Protein AF-A0AAV5JG52-F1 (afdb_monomer)

Sequence (79 aa):
MEDKEEAGSNHVFLSYLMKGYLSCILCLRLVAVATMVSCALASLFLGFYPVLFGPFHFMFSYVFCLTWFEELLFQYFGL

pLDDT: mean 74.12, std 9.3, range [46.94, 85.44]

Radius of gyration: 19.18 Å; Cα contacts (8 Å, |Δi|>4): 29; chains: 1; bounding box: 46×20×55 Å

Solvent-accessible surface area (backbone atoms only — not comparable to full-atom values): 4465 Å² total; per-residue (Å²): 145,67,84,70,60,62,62,55,54,55,51,54,51,50,51,53,52,53,51,53,51,51,51,47,54,51,51,55,52,52,51,51,51,52,48,53,50,51,31,53,51,32,45,76,77,60,74,63,52,32,78,67,52,42,60,56,52,53,52,52,55,50,51,52,54,48,53,52,49,51,52,51,49,38,74,76,67,70,114

Organism: NCBI:txid152421

Nearest PDB structures (foldseek):
  7y5d-assembly1_2  TM=4.582E-01  e=8.157E+00  Mycolicibacterium smegmatis

Foldseek 3Di:
DPPPPVVVVVVVVVVVVVVLVVVLVVQLVVQVVVLVVVLVVCCVPPVPPSVPVSVVSNVVSNVVSVVVSVVVVCVVPVD

Secondary structure (DSSP, 8-state):
--TTTHHHHHHHHHHHHHHHHHHHHHHHHHHHHHHHHHHHHHHHHHSSHHHHHHHHHHHHHHHHHHHHHHHHHHHHH--

Structure (mmCIF, N/CA/C/O backbone):
data_AF-A0AAV5JG52-F1
#
_entry.id   AF-A0AAV5JG52-F1
#
loop_
_atom_site.group_PDB
_atom_site.id
_atom_site.type_symbol
_atom_site.label_atom_id
_atom_site.label_alt_id
_atom_site.label_comp_id
_atom_site.label_asym_id
_atom_site.label_entity_id
_atom_site.label_seq_id
_atom_site.pdbx_PDB_ins_code
_atom_site.Cartn_x
_atom_site.Cartn_y
_atom_site.Cartn_z
_atom_site.occupancy
_atom_site.B_iso_or_equiv
_atom_site.auth_seq_id
_atom_site.auth_comp_id
_atom_site.auth_asym_id
_atom_site.auth_atom_id
_atom_site.pdbx_PDB_model_num
ATOM 1 N N . MET A 1 1 ? -30.478 -7.794 34.235 1.00 46.94 1 MET A N 1
ATOM 2 C CA . MET A 1 1 ? -30.401 -6.466 33.583 1.00 46.94 1 MET A CA 1
ATOM 3 C C . MET A 1 1 ? -28.983 -6.335 33.032 1.00 46.94 1 MET A C 1
ATOM 5 O O . MET A 1 1 ? -28.277 -5.414 33.400 1.00 46.94 1 MET A O 1
ATOM 9 N N . GLU A 1 2 ? -28.567 -7.306 32.211 1.00 53.41 2 GLU A N 1
ATOM 10 C CA . GLU A 1 2 ? -27.175 -7.492 31.747 1.00 53.41 2 GLU A CA 1
ATOM 11 C C . GLU A 1 2 ? -27.067 -7.447 30.209 1.00 53.41 2 GLU A C 1
ATOM 13 O O . GLU A 1 2 ? -25.986 -7.280 29.665 1.00 53.41 2 GLU A O 1
ATOM 18 N N . ASP A 1 3 ? -28.187 -7.457 29.479 1.00 51.59 3 ASP A N 1
ATOM 19 C CA . ASP A 1 3 ? -28.187 -7.622 28.015 1.00 51.59 3 ASP A CA 1
ATOM 20 C C . ASP A 1 3 ? -27.932 -6.328 27.211 1.00 51.59 3 ASP A C 1
ATOM 22 O O . ASP A 1 3 ? -28.002 -6.326 25.983 1.00 51.59 3 ASP A O 1
ATOM 26 N N . LYS A 1 4 ? -27.684 -5.189 27.876 1.00 53.22 4 LYS A N 1
ATOM 27 C CA . LYS A 1 4 ? -27.487 -3.884 27.206 1.00 53.22 4 LYS A CA 1
ATOM 28 C C . LYS A 1 4 ? -26.028 -3.432 27.096 1.00 53.22 4 LYS A C 1
ATOM 30 O O . LYS A 1 4 ? -25.757 -2.555 26.278 1.00 53.22 4 LYS A O 1
ATOM 35 N N . GLU A 1 5 ? -25.100 -4.012 27.856 1.00 55.06 5 GLU A N 1
ATOM 36 C CA . GLU A 1 5 ? -23.676 -3.634 27.802 1.00 55.06 5 GLU A CA 1
ATOM 37 C C . GLU A 1 5 ? -22.911 -4.348 26.673 1.00 55.06 5 GLU A C 1
ATOM 39 O O . GLU A 1 5 ? -22.116 -3.715 25.975 1.00 55.06 5 GLU A O 1
ATOM 44 N N . GLU A 1 6 ? -23.210 -5.621 26.390 1.00 55.56 6 GLU A N 1
ATOM 45 C CA . GLU A 1 6 ? -22.518 -6.387 25.335 1.00 55.56 6 GLU A CA 1
ATOM 46 C C . GLU A 1 6 ? -22.785 -5.852 23.918 1.00 55.56 6 GLU A C 1
ATOM 48 O O . GLU A 1 6 ? -21.896 -5.848 23.061 1.00 55.56 6 GLU A O 1
ATOM 53 N N . ALA A 1 7 ? -23.987 -5.324 23.666 1.00 56.50 7 ALA A N 1
ATOM 54 C CA . ALA A 1 7 ? -24.339 -4.736 22.374 1.00 56.50 7 ALA A CA 1
ATOM 55 C C . ALA A 1 7 ? -23.532 -3.458 22.063 1.00 56.50 7 ALA A C 1
ATOM 57 O O . ALA A 1 7 ? -23.217 -3.189 20.902 1.00 56.50 7 ALA A O 1
ATOM 58 N N . GLY A 1 8 ? -23.161 -2.687 23.094 1.00 61.03 8 GLY A N 1
ATOM 59 C CA . GLY A 1 8 ? -22.337 -1.485 22.948 1.00 61.03 8 GLY A CA 1
ATOM 60 C C . GLY A 1 8 ? -20.883 -1.809 22.601 1.00 61.03 8 GLY A C 1
ATOM 61 O O . GLY A 1 8 ? -20.298 -1.164 21.730 1.00 61.03 8 GLY A O 1
ATOM 62 N N . SER A 1 9 ? -20.327 -2.853 23.223 1.00 66.31 9 SER A N 1
ATOM 63 C CA . SER A 1 9 ? -18.947 -3.305 22.997 1.00 66.31 9 SER A CA 1
ATOM 64 C C . SER A 1 9 ? -18.725 -3.800 21.559 1.00 66.31 9 SER A C 1
ATOM 66 O O . SER A 1 9 ? -17.802 -3.351 20.876 1.00 66.31 9 SER A O 1
ATOM 68 N N . ASN A 1 10 ? -19.643 -4.624 21.037 1.00 68.19 10 ASN A N 1
ATOM 69 C CA . ASN A 1 10 ? -19.563 -5.156 19.669 1.00 68.19 10 ASN A CA 1
ATOM 70 C C . ASN A 1 10 ? -19.650 -4.066 18.587 1.00 68.19 10 ASN A C 1
ATOM 72 O O . ASN A 1 10 ? -19.002 -4.165 17.543 1.00 68.19 10 ASN A O 1
ATOM 76 N N . HIS A 1 11 ? -20.422 -3.003 18.827 1.00 73.69 11 HIS A N 1
ATOM 77 C CA . HIS A 1 11 ? -20.541 -1.888 17.886 1.00 73.69 11 HIS A CA 1
ATOM 78 C C . HIS A 1 11 ? -19.266 -1.031 17.834 1.00 73.69 11 HIS A C 1
ATOM 80 O O . HIS A 1 11 ? -18.813 -0.639 16.756 1.00 73.69 11 HIS A O 1
ATOM 86 N N . VAL A 1 12 ? -18.655 -0.758 18.991 1.00 77.50 12 VAL A N 1
ATOM 87 C CA . VAL A 1 12 ? -17.376 -0.034 19.078 1.00 77.50 12 VAL A CA 1
ATOM 88 C C . VAL A 1 12 ? -16.269 -0.836 18.394 1.00 77.50 12 VAL A C 1
ATOM 90 O O . VAL A 1 12 ? -15.532 -0.300 17.567 1.00 77.50 12 VAL A O 1
ATOM 93 N N . PHE A 1 13 ? -16.222 -2.137 18.661 1.00 75.31 13 PHE A N 1
ATOM 94 C CA . PHE A 1 13 ? -15.318 -3.080 18.022 1.00 75.31 13 PHE A CA 1
ATOM 95 C C . PHE A 1 13 ? -15.434 -3.084 16.487 1.00 75.31 13 PHE A C 1
ATOM 97 O O . PHE A 1 13 ? -14.440 -2.899 15.782 1.00 75.31 13 PHE A O 1
ATOM 104 N N . LEU A 1 14 ? -16.655 -3.214 15.958 1.00 82.25 14 LEU A N 1
ATOM 105 C CA . LEU A 1 14 ? -16.908 -3.210 14.516 1.00 82.25 14 LEU A CA 1
ATOM 106 C C . LEU A 1 14 ? -16.476 -1.886 13.863 1.00 82.25 14 LEU A C 1
ATOM 108 O O . LEU A 1 14 ? -15.956 -1.880 12.748 1.00 82.25 14 LEU A O 1
ATOM 112 N N . SER A 1 15 ? -16.649 -0.768 14.572 1.00 82.06 15 SER A N 1
ATOM 113 C CA . SER A 1 15 ? -16.215 0.556 14.121 1.00 82.06 15 SER A CA 1
ATOM 114 C C . SER A 1 15 ? -14.687 0.657 14.005 1.00 82.06 15 SER A C 1
ATOM 116 O O . SER A 1 15 ? -14.172 1.120 12.983 1.00 82.06 15 SER A O 1
ATOM 118 N N . TYR A 1 16 ? -13.941 0.161 14.999 1.00 79.00 16 TYR A N 1
ATOM 119 C CA . TYR A 1 16 ? -12.475 0.108 14.938 1.00 79.00 16 TYR A CA 1
ATOM 120 C C . TYR A 1 16 ? -11.975 -0.823 13.831 1.00 79.00 16 TYR A C 1
ATOM 122 O O . TYR A 1 16 ? -11.073 -0.445 13.080 1.00 79.00 16 TYR A O 1
ATOM 130 N N . LEU A 1 17 ? -12.607 -1.988 13.669 1.00 81.06 17 LEU A N 1
ATOM 131 C CA . LEU A 1 17 ? -12.296 -2.939 12.605 1.00 81.06 17 LEU A CA 1
ATOM 132 C C . LEU A 1 17 ? -12.483 -2.294 11.223 1.00 81.06 17 LEU A C 1
ATOM 134 O O . LEU A 1 17 ? -11.567 -2.296 10.402 1.00 81.06 17 LEU A O 1
ATOM 138 N N . MET A 1 18 ? -13.638 -1.667 10.987 1.00 84.06 18 MET A N 1
ATOM 139 C CA . MET A 1 18 ? -13.934 -0.963 9.736 1.00 84.06 18 MET A CA 1
ATOM 140 C C . MET A 1 18 ? -12.931 0.157 9.452 1.00 84.06 18 MET A C 1
ATOM 142 O O . MET A 1 18 ? -12.517 0.336 8.307 1.00 84.06 18 MET A O 1
ATOM 146 N N . LYS A 1 19 ? -12.477 0.877 10.484 1.00 82.56 19 LYS A N 1
ATOM 147 C CA . LYS A 1 19 ? -11.466 1.932 10.341 1.00 82.56 19 LYS A CA 1
ATOM 148 C C . LYS A 1 19 ? -10.086 1.373 9.974 1.00 82.56 19 LYS A C 1
ATOM 150 O O . LYS A 1 19 ? -9.424 1.938 9.102 1.00 82.56 19 LYS A O 1
ATOM 155 N N . GLY A 1 20 ? -9.681 0.254 10.579 1.00 80.00 20 GLY A N 1
ATOM 156 C CA . GLY A 1 20 ? -8.450 -0.463 10.231 1.00 80.00 20 GLY A CA 1
ATOM 157 C C . GLY A 1 20 ? -8.460 -0.959 8.783 1.00 80.00 20 GLY A C 1
ATOM 158 O O . GLY A 1 20 ? -7.522 -0.694 8.029 1.00 80.00 20 GLY A O 1
ATOM 159 N N . TYR A 1 21 ? -9.565 -1.577 8.352 1.00 80.19 21 TYR A N 1
ATOM 160 C CA . TYR A 1 21 ? -9.752 -2.004 6.961 1.00 80.19 21 TYR A CA 1
ATOM 161 C C . TYR A 1 21 ? -9.712 -0.835 5.974 1.00 80.19 21 TYR A C 1
ATOM 163 O O . TYR A 1 21 ? -9.061 -0.937 4.934 1.00 80.19 21 TYR A O 1
ATOM 171 N N . LEU A 1 22 ? -10.355 0.294 6.294 1.00 80.81 22 LEU A N 1
ATOM 172 C CA . LEU A 1 22 ? -10.344 1.472 5.425 1.00 80.81 22 LEU A CA 1
ATOM 173 C C . LEU A 1 22 ? -8.922 2.030 5.254 1.00 80.81 22 LEU A C 1
ATOM 175 O O . LEU A 1 22 ? -8.524 2.366 4.139 1.00 80.81 22 LEU A O 1
ATOM 179 N N . SER A 1 23 ? -8.146 2.076 6.344 1.00 79.69 23 SER A N 1
ATOM 180 C CA . SER A 1 23 ? -6.736 2.489 6.334 1.00 79.69 23 SER A CA 1
ATOM 181 C C . SER A 1 23 ? -5.870 1.543 5.495 1.00 79.69 23 SER A C 1
ATOM 183 O O . SER A 1 23 ? -5.040 2.000 4.711 1.00 79.69 23 SER A O 1
ATOM 185 N N . CYS A 1 24 ? -6.099 0.231 5.599 1.00 80.06 24 CYS A N 1
ATOM 186 C CA . CYS A 1 24 ? -5.400 -0.780 4.804 1.00 80.06 24 CYS A CA 1
ATOM 187 C C . CYS A 1 24 ? -5.724 -0.657 3.304 1.00 80.06 24 CYS A C 1
ATOM 189 O O . CYS A 1 24 ? -4.819 -0.600 2.472 1.00 80.06 24 CYS A O 1
ATOM 191 N N . ILE A 1 25 ? -7.003 -0.504 2.939 1.00 79.69 25 ILE A N 1
ATOM 192 C CA . ILE A 1 25 ? -7.425 -0.288 1.544 1.00 79.69 25 ILE A CA 1
ATOM 193 C C . ILE A 1 25 ? -6.820 1.007 0.982 1.00 79.69 25 ILE A C 1
ATOM 195 O O . ILE A 1 25 ? -6.377 1.028 -0.168 1.00 79.69 25 ILE A O 1
ATOM 199 N N . LEU A 1 26 ? -6.771 2.079 1.779 1.00 82.88 26 LEU A N 1
ATOM 200 C CA . LEU A 1 26 ? -6.113 3.335 1.408 1.00 82.88 26 LEU A CA 1
ATOM 201 C C . LEU A 1 26 ? -4.604 3.149 1.190 1.00 82.88 26 LEU A C 1
ATOM 203 O O . LEU A 1 26 ? -4.093 3.590 0.163 1.00 82.88 2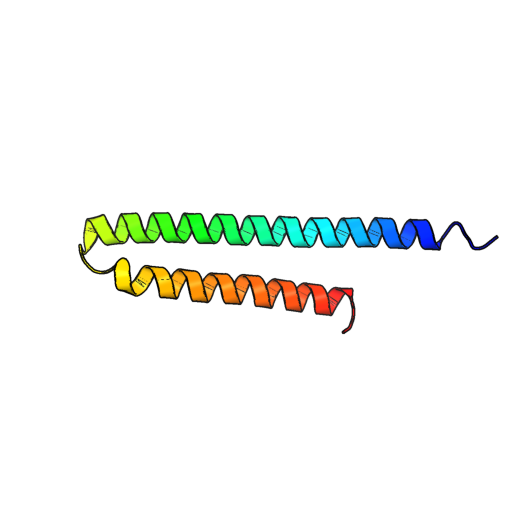6 LEU A O 1
ATOM 207 N N . CYS A 1 27 ? -3.906 2.450 2.091 1.00 82.06 27 CYS A N 1
ATOM 208 C CA . CYS A 1 27 ? -2.488 2.094 1.943 1.00 82.06 27 CYS A CA 1
ATOM 209 C C . CYS A 1 27 ? -2.239 1.301 0.650 1.00 82.06 27 CYS A C 1
ATOM 211 O O . CYS A 1 27 ? -1.410 1.702 -0.167 1.00 82.06 27 CYS A O 1
ATOM 213 N N . LEU A 1 28 ? -3.019 0.247 0.394 1.00 79.88 28 LEU A N 1
ATOM 214 C CA . LEU A 1 28 ? -2.912 -0.568 -0.821 1.00 79.88 28 LEU A CA 1
ATOM 215 C C . LEU A 1 28 ? -3.172 0.241 -2.099 1.00 79.88 28 LEU A C 1
ATOM 217 O O . LEU A 1 28 ? -2.464 0.081 -3.093 1.00 79.88 28 LEU A O 1
ATOM 221 N N . ARG A 1 29 ? -4.159 1.146 -2.079 1.00 77.94 29 ARG A N 1
ATOM 222 C CA . ARG A 1 29 ? -4.447 2.059 -3.197 1.00 77.94 29 ARG A CA 1
ATOM 223 C C . ARG A 1 29 ? -3.274 2.999 -3.470 1.00 77.94 29 ARG A C 1
ATOM 225 O O . ARG A 1 29 ? -2.886 3.149 -4.626 1.00 77.94 29 ARG A O 1
ATOM 232 N N . LEU A 1 30 ? -2.702 3.609 -2.433 1.00 82.44 30 LEU A N 1
ATOM 233 C CA . LEU A 1 30 ? -1.562 4.521 -2.566 1.00 82.44 30 LEU A CA 1
ATOM 234 C C . LEU A 1 30 ? -0.317 3.796 -3.088 1.00 82.44 30 LEU A C 1
ATOM 236 O O . LEU A 1 30 ? 0.348 4.306 -3.985 1.00 82.44 30 LEU A O 1
ATOM 240 N N . VAL A 1 31 ? -0.052 2.583 -2.600 1.00 80.38 31 VAL A N 1
ATOM 241 C CA . VAL A 1 31 ? 1.033 1.714 -3.077 1.00 80.38 31 VAL A CA 1
ATOM 242 C C . VAL A 1 31 ? 0.857 1.350 -4.550 1.00 80.38 31 VAL A C 1
ATOM 244 O O . VAL A 1 31 ? 1.810 1.433 -5.327 1.00 80.38 31 VAL A O 1
ATOM 247 N N . ALA A 1 32 ? -0.354 0.969 -4.960 1.00 77.06 32 ALA A N 1
ATOM 248 C CA . ALA A 1 32 ? -0.639 0.642 -6.352 1.00 77.06 32 ALA A CA 1
ATOM 249 C C . ALA A 1 32 ? -0.426 1.859 -7.265 1.00 77.06 32 ALA A C 1
ATOM 251 O O . ALA A 1 32 ? 0.207 1.740 -8.313 1.00 77.06 32 ALA A O 1
ATOM 252 N N . VAL A 1 33 ? -0.884 3.045 -6.845 1.00 83.06 33 VAL A N 1
ATOM 253 C CA . VAL A 1 33 ? -0.653 4.301 -7.576 1.00 83.06 33 VAL A CA 1
ATOM 254 C C . VAL A 1 33 ? 0.836 4.633 -7.647 1.00 83.06 33 VAL A C 1
ATOM 256 O O . VAL A 1 33 ? 1.334 4.901 -8.738 1.00 83.06 33 VAL A O 1
ATOM 259 N N . ALA A 1 34 ? 1.563 4.560 -6.530 1.00 80.25 34 ALA A N 1
ATOM 260 C CA . ALA A 1 34 ? 3.004 4.796 -6.499 1.00 80.25 34 ALA A CA 1
ATOM 261 C C . ALA A 1 34 ? 3.742 3.841 -7.448 1.00 80.25 34 ALA A C 1
ATOM 263 O O . ALA A 1 34 ? 4.575 4.278 -8.234 1.00 80.25 34 ALA A O 1
ATOM 264 N N . THR A 1 35 ? 3.358 2.563 -7.464 1.00 77.38 35 THR A N 1
ATOM 265 C CA . THR A 1 35 ? 3.937 1.554 -8.360 1.00 77.38 35 THR A CA 1
ATOM 266 C C . THR A 1 35 ? 3.648 1.867 -9.829 1.00 77.38 35 THR A C 1
ATOM 268 O O . THR A 1 35 ? 4.561 1.804 -10.650 1.00 77.38 35 THR A O 1
ATOM 271 N N . MET A 1 36 ? 2.412 2.250 -10.179 1.00 77.06 36 MET A N 1
ATOM 272 C CA . MET A 1 36 ? 2.056 2.661 -11.546 1.00 77.06 36 MET A CA 1
ATOM 273 C C . MET A 1 36 ? 2.853 3.892 -11.996 1.00 77.06 36 MET A C 1
ATOM 275 O O . MET A 1 36 ? 3.362 3.912 -13.116 1.00 77.06 36 MET A O 1
ATOM 279 N N . VAL A 1 37 ? 3.016 4.888 -11.119 1.00 82.12 37 VAL A N 1
ATOM 280 C CA . VAL A 1 37 ? 3.803 6.100 -11.398 1.00 82.12 37 VAL A CA 1
ATOM 281 C C . VAL A 1 37 ? 5.285 5.762 -11.567 1.00 82.12 37 VAL A C 1
ATOM 283 O O . VAL A 1 37 ? 5.893 6.179 -12.550 1.00 82.12 37 VAL A O 1
ATOM 286 N N . SER A 1 38 ? 5.866 4.959 -10.673 1.00 78.00 38 SER A N 1
ATOM 287 C CA . SER A 1 38 ? 7.256 4.504 -10.779 1.00 78.00 38 SER A CA 1
ATOM 288 C C . SER A 1 38 ? 7.496 3.675 -12.040 1.00 78.00 38 SER A C 1
ATOM 290 O O . SER A 1 38 ? 8.520 3.859 -12.692 1.00 78.00 38 SER A O 1
ATOM 292 N N . CYS A 1 39 ? 6.555 2.811 -12.434 1.00 73.56 39 CYS A N 1
ATOM 293 C CA . CYS A 1 39 ? 6.645 2.048 -13.681 1.00 73.56 39 CYS A CA 1
ATOM 294 C C . CYS A 1 39 ? 6.563 2.957 -14.914 1.00 73.56 39 CYS A C 1
ATO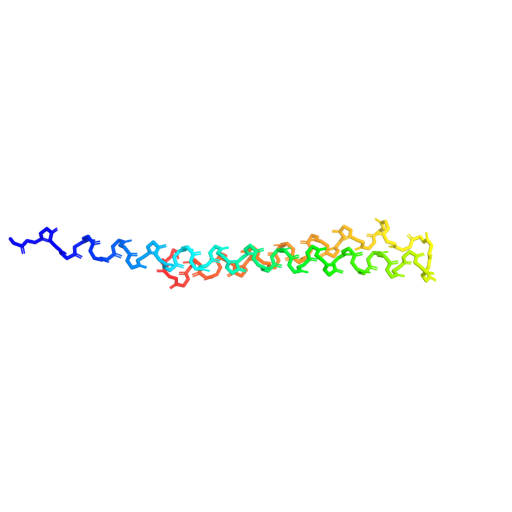M 296 O O . CYS A 1 39 ? 7.337 2.778 -15.856 1.00 73.56 39 CYS A O 1
ATOM 298 N N . ALA A 1 40 ? 5.666 3.947 -14.908 1.00 77.06 40 ALA A N 1
ATOM 299 C CA . ALA A 1 40 ? 5.547 4.925 -15.985 1.00 77.06 40 ALA A CA 1
ATOM 300 C C . ALA A 1 40 ? 6.829 5.762 -16.126 1.00 77.06 40 ALA A C 1
ATOM 302 O O . ALA A 1 40 ? 7.367 5.886 -17.224 1.00 77.06 40 ALA A O 1
ATOM 303 N N . LEU A 1 41 ? 7.374 6.258 -15.009 1.00 81.19 41 LEU A N 1
ATOM 304 C CA . LEU A 1 41 ? 8.646 6.982 -14.985 1.00 81.19 41 LEU A CA 1
ATOM 305 C C . LEU A 1 41 ? 9.806 6.087 -15.451 1.00 81.19 41 LEU A C 1
ATOM 307 O O . LEU A 1 41 ? 10.559 6.476 -16.336 1.00 81.19 41 LEU A O 1
ATOM 311 N N . ALA A 1 42 ? 9.928 4.859 -14.945 1.00 72.69 42 ALA A N 1
ATOM 312 C CA . ALA A 1 42 ? 10.981 3.929 -15.364 1.00 72.69 42 ALA A CA 1
ATOM 313 C C . ALA A 1 42 ? 10.912 3.583 -16.864 1.00 72.69 42 ALA A C 1
ATOM 315 O O . ALA A 1 42 ? 11.952 3.443 -17.511 1.00 72.69 42 ALA A O 1
ATOM 316 N N . SER A 1 43 ?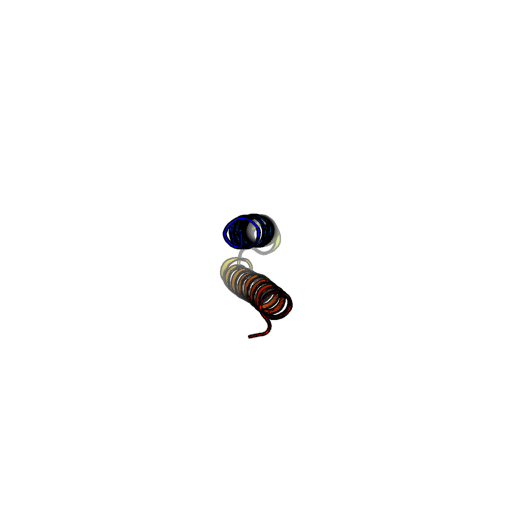 9.703 3.488 -17.428 1.00 74.94 43 SER A N 1
ATOM 317 C CA . SER A 1 43 ? 9.491 3.279 -18.868 1.00 74.94 43 SER A CA 1
ATOM 318 C C . SER A 1 43 ? 10.002 4.460 -19.695 1.00 74.94 43 SER A C 1
ATOM 320 O O . SER A 1 43 ? 10.622 4.249 -20.733 1.00 74.94 43 SER A O 1
ATOM 322 N N . LEU A 1 44 ? 9.785 5.691 -19.217 1.00 80.62 44 LEU A N 1
ATOM 323 C CA . LEU A 1 44 ? 10.233 6.914 -19.889 1.00 80.62 44 LEU A CA 1
ATOM 324 C C . LEU A 1 44 ? 11.759 7.074 -19.877 1.00 80.62 44 LEU A C 1
ATOM 326 O O . LEU A 1 44 ? 12.316 7.577 -20.848 1.00 80.62 44 LEU A O 1
ATOM 330 N N . PHE A 1 45 ? 12.434 6.657 -18.800 1.00 73.38 45 PHE A N 1
ATOM 331 C CA . PHE A 1 45 ? 13.870 6.911 -18.625 1.00 73.38 45 PHE A CA 1
ATOM 332 C C . PHE A 1 45 ? 14.791 5.748 -19.025 1.00 73.38 45 PHE A C 1
ATOM 334 O O . PHE A 1 45 ? 15.931 6.005 -19.400 1.00 73.38 45 PHE A O 1
ATOM 341 N N . LEU A 1 46 ? 14.358 4.482 -18.930 1.00 67.06 46 LEU A N 1
ATOM 342 C CA . LEU A 1 46 ? 15.277 3.331 -19.030 1.00 67.06 46 LEU A CA 1
ATOM 343 C C . LEU A 1 46 ? 14.782 2.162 -19.899 1.00 67.06 46 LEU A C 1
ATOM 345 O O . LEU A 1 46 ? 15.513 1.184 -20.039 1.00 67.06 46 LEU A O 1
ATOM 349 N N . GLY A 1 47 ? 13.581 2.232 -20.488 1.00 66.81 47 GLY A N 1
ATOM 350 C CA . GLY A 1 47 ? 13.062 1.303 -21.512 1.00 66.81 47 GLY A CA 1
ATOM 351 C C . GLY A 1 47 ? 12.828 -0.167 -21.105 1.00 66.81 47 GLY A C 1
ATOM 352 O O . GLY A 1 47 ? 11.943 -0.807 -21.658 1.00 66.81 47 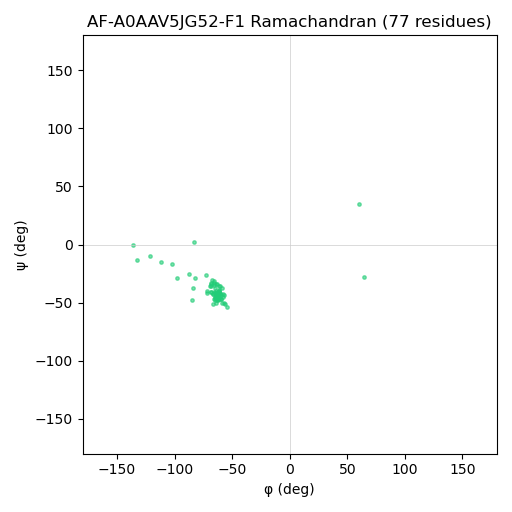GLY A O 1
ATOM 353 N N . PHE A 1 48 ? 13.564 -0.708 -20.128 1.00 64.38 48 PHE A N 1
ATOM 354 C CA . PHE A 1 48 ? 13.560 -2.130 -19.740 1.00 64.38 48 PHE A CA 1
ATOM 355 C C . PHE A 1 48 ? 13.446 -2.380 -18.227 1.00 64.38 48 PHE A C 1
ATOM 357 O O . PHE A 1 48 ? 13.141 -3.491 -17.799 1.00 64.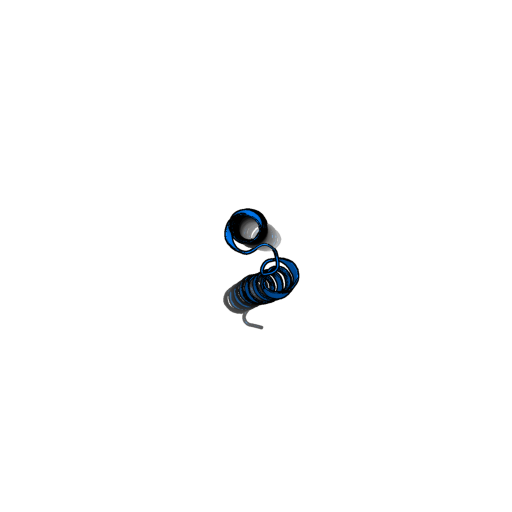38 48 PHE A O 1
ATOM 364 N N . TYR A 1 49 ? 13.638 -1.353 -17.397 1.00 68.00 49 TYR A N 1
ATOM 365 C CA . TYR A 1 49 ? 13.611 -1.479 -15.935 1.00 68.00 49 TYR A CA 1
ATOM 366 C C . TYR A 1 49 ? 12.242 -1.828 -15.283 1.00 68.00 49 TYR A C 1
ATOM 368 O O . TYR A 1 49 ? 12.248 -2.506 -14.251 1.00 68.00 49 TYR A O 1
ATOM 376 N N . PRO A 1 50 ? 11.061 -1.438 -15.823 1.00 64.25 50 PRO A N 1
ATOM 377 C CA . PRO A 1 50 ? 9.791 -1.607 -15.103 1.00 64.25 50 PRO A CA 1
ATOM 378 C C . PRO A 1 50 ? 9.298 -3.058 -15.025 1.00 64.25 50 PRO A C 1
ATOM 380 O O . PRO A 1 50 ? 8.614 -3.408 -14.067 1.00 64.25 50 PRO A O 1
ATOM 383 N N . VAL A 1 51 ? 9.676 -3.918 -15.977 1.00 69.00 51 VAL A N 1
ATOM 384 C CA . VAL A 1 51 ? 9.244 -5.330 -16.005 1.00 69.00 51 VAL A CA 1
ATOM 385 C C . VAL A 1 51 ? 9.876 -6.132 -14.868 1.00 69.00 51 VAL A C 1
ATOM 387 O O . VAL A 1 51 ? 9.225 -6.995 -14.287 1.00 69.00 51 VAL A O 1
ATOM 390 N N . LEU A 1 52 ? 11.128 -5.824 -14.522 1.00 70.56 52 LEU A N 1
ATOM 391 C CA . LEU A 1 52 ? 11.817 -6.483 -13.418 1.00 70.56 52 LEU A CA 1
ATOM 392 C C . LEU A 1 52 ? 11.484 -5.815 -12.087 1.00 70.56 52 LEU A C 1
ATOM 394 O O . LEU A 1 52 ? 11.127 -6.511 -11.150 1.00 70.56 52 LEU A O 1
ATOM 398 N N . PHE 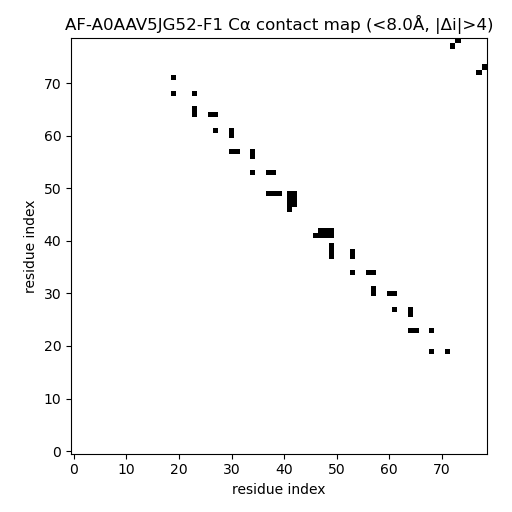A 1 53 ? 11.547 -4.484 -11.986 1.00 69.69 53 PHE A N 1
ATOM 399 C CA . PHE A 1 53 ? 11.458 -3.807 -10.685 1.00 69.69 53 PHE A CA 1
ATOM 400 C C . PHE A 1 53 ? 10.021 -3.603 -10.173 1.00 69.69 53 PHE A C 1
ATOM 402 O O . PHE A 1 53 ? 9.794 -3.602 -8.963 1.00 69.69 53 PHE A O 1
ATOM 409 N N . GLY A 1 54 ? 9.041 -3.473 -11.075 1.00 71.00 54 GLY A N 1
ATOM 410 C CA . GLY A 1 54 ? 7.623 -3.304 -10.739 1.00 71.00 54 GLY A CA 1
ATOM 411 C C . GLY A 1 54 ? 7.055 -4.398 -9.821 1.00 71.00 54 GLY A C 1
ATOM 412 O O . GLY A 1 54 ? 6.527 -4.062 -8.757 1.00 71.00 54 GLY A O 1
ATOM 413 N N . PRO A 1 55 ? 7.188 -5.697 -10.160 1.00 76.75 55 PRO A N 1
ATOM 414 C CA . PRO A 1 55 ? 6.655 -6.773 -9.325 1.00 76.75 55 PRO A CA 1
ATOM 415 C C . PRO A 1 55 ? 7.346 -6.883 -7.959 1.00 76.75 55 PRO A C 1
ATOM 417 O O . PRO A 1 55 ? 6.664 -7.154 -6.972 1.00 76.75 55 PRO A O 1
ATOM 420 N N . PHE A 1 56 ? 8.655 -6.613 -7.853 1.00 78.12 56 PHE A N 1
ATOM 421 C CA . PHE A 1 56 ? 9.339 -6.606 -6.550 1.00 78.12 56 PHE A CA 1
ATOM 422 C C . PHE A 1 56 ? 8.845 -5.476 -5.645 1.00 78.12 56 PHE A C 1
ATOM 424 O O . PHE A 1 56 ? 8.635 -5.694 -4.452 1.00 78.12 56 PHE A O 1
ATOM 431 N N . HIS A 1 57 ? 8.621 -4.282 -6.201 1.00 75.00 57 HIS A N 1
ATOM 432 C CA . HIS A 1 57 ? 8.113 -3.151 -5.426 1.00 75.00 57 HIS A CA 1
ATOM 433 C C . HIS A 1 57 ? 6.678 -3.400 -4.945 1.00 75.00 57 HIS A C 1
ATOM 435 O O . HIS A 1 57 ? 6.370 -3.187 -3.774 1.00 75.00 57 HIS A O 1
ATOM 441 N N . PHE A 1 58 ? 5.831 -3.955 -5.817 1.00 72.31 58 PHE A N 1
ATOM 442 C CA . PHE A 1 58 ? 4.469 -4.344 -5.460 1.00 72.31 58 PHE A CA 1
ATOM 443 C C . PHE A 1 58 ? 4.444 -5.424 -4.370 1.00 72.31 58 PHE A C 1
ATOM 445 O O . PHE A 1 58 ? 3.715 -5.289 -3.390 1.00 72.31 58 PHE A O 1
ATOM 452 N N . MET A 1 59 ? 5.272 -6.466 -4.501 1.00 77.38 59 MET A N 1
ATOM 453 C CA . MET A 1 59 ? 5.363 -7.551 -3.521 1.00 77.38 59 MET A CA 1
ATOM 454 C C . MET A 1 59 ? 5.832 -7.044 -2.149 1.00 77.38 59 MET A C 1
ATOM 456 O O . MET A 1 59 ? 5.221 -7.388 -1.140 1.00 77.38 59 MET A O 1
ATOM 460 N N . PHE A 1 60 ? 6.858 -6.187 -2.093 1.00 79.38 60 PHE A N 1
ATOM 461 C CA . PHE A 1 60 ? 7.369 -5.641 -0.830 1.00 79.38 60 PHE A CA 1
ATOM 462 C C . PHE A 1 60 ? 6.345 -4.743 -0.124 1.00 79.38 60 PHE A C 1
ATOM 464 O O . PHE A 1 60 ? 6.080 -4.913 1.065 1.00 79.38 60 PHE A O 1
ATOM 471 N N . SER A 1 61 ? 5.727 -3.810 -0.852 1.00 78.75 61 SER A N 1
ATOM 472 C CA . SER A 1 61 ? 4.733 -2.908 -0.269 1.00 78.75 61 SER A CA 1
ATOM 473 C C . SER A 1 61 ? 3.445 -3.627 0.142 1.00 78.75 61 SER A C 1
ATOM 475 O O . SER A 1 61 ? 2.831 -3.248 1.138 1.00 78.75 61 SER A O 1
ATOM 477 N N . TYR A 1 62 ? 3.051 -4.677 -0.586 1.00 79.00 62 TYR A N 1
ATOM 478 C CA . TYR A 1 62 ? 1.926 -5.531 -0.210 1.00 79.00 62 TYR A CA 1
ATOM 479 C C . TYR A 1 62 ? 2.195 -6.273 1.103 1.00 79.00 62 TYR A C 1
ATOM 481 O O . TYR A 1 62 ? 1.379 -6.189 2.019 1.00 79.00 62 TYR A O 1
ATOM 489 N N . VAL A 1 63 ? 3.356 -6.931 1.223 1.00 84.44 63 VAL A N 1
ATOM 490 C CA . VAL A 1 63 ? 3.760 -7.641 2.449 1.00 84.44 63 VAL A CA 1
ATOM 491 C C . VAL A 1 63 ? 3.826 -6.680 3.632 1.00 84.44 63 VAL A C 1
ATOM 493 O O . VAL A 1 63 ? 3.236 -6.964 4.665 1.00 84.44 63 VAL A O 1
ATOM 496 N N . PHE A 1 64 ? 4.449 -5.511 3.470 1.00 83.94 64 PHE A N 1
ATOM 497 C CA . PHE A 1 64 ? 4.524 -4.508 4.534 1.00 83.94 64 PHE A CA 1
ATOM 498 C C . PHE A 1 64 ? 3.138 -4.063 5.029 1.00 83.94 64 PHE A C 1
ATOM 500 O O . PHE A 1 64 ? 2.904 -3.989 6.233 1.00 83.94 64 PHE A O 1
ATOM 507 N N . CYS A 1 65 ? 2.208 -3.788 4.110 1.00 82.69 65 CYS A N 1
ATOM 508 C CA . CYS A 1 65 ? 0.866 -3.325 4.464 1.00 82.69 65 CYS A CA 1
ATOM 509 C C . CYS A 1 65 ? 0.049 -4.443 5.161 1.00 82.69 65 CYS A C 1
A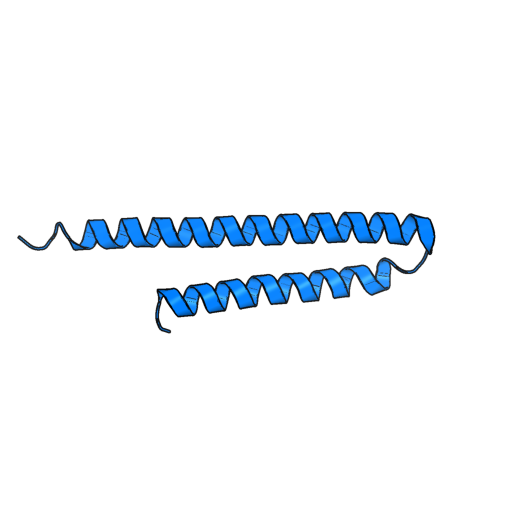TOM 511 O O . CYS A 1 65 ? -0.710 -4.161 6.088 1.00 82.69 65 CYS A O 1
ATOM 513 N N . LEU A 1 66 ? 0.260 -5.711 4.777 1.00 80.50 66 LEU A N 1
ATOM 514 C CA . LEU A 1 66 ? -0.296 -6.888 5.458 1.00 80.50 66 LEU A CA 1
ATOM 515 C C . LEU A 1 66 ? 0.280 -7.075 6.861 1.00 80.50 66 LEU A C 1
ATOM 517 O O . LEU A 1 66 ? -0.489 -7.172 7.809 1.00 80.50 66 LEU A O 1
ATOM 521 N N . THR A 1 67 ? 1.606 -7.068 7.007 1.00 85.44 67 THR A N 1
ATOM 522 C CA . THR A 1 67 ? 2.273 -7.224 8.307 1.00 85.44 67 THR A CA 1
ATOM 523 C C . THR A 1 67 ? 1.861 -6.120 9.275 1.00 85.44 67 THR A C 1
ATOM 525 O O . THR A 1 67 ? 1.542 -6.402 10.424 1.00 85.44 67 THR A O 1
ATOM 528 N N . TRP A 1 68 ? 1.781 -4.870 8.809 1.00 81.81 68 TRP A N 1
ATOM 529 C CA . TRP A 1 68 ? 1.297 -3.762 9.633 1.00 81.81 68 TRP A CA 1
ATOM 530 C C . TRP A 1 68 ? -0.152 -3.968 10.089 1.00 81.81 68 TRP A C 1
ATOM 532 O O . TRP A 1 68 ? -0.494 -3.676 11.232 1.00 81.81 68 TRP A O 1
ATOM 542 N N . PHE A 1 69 ? -1.014 -4.488 9.212 1.00 78.94 69 PHE A N 1
ATOM 543 C CA . PHE A 1 69 ? -2.399 -4.790 9.560 1.00 78.94 69 PHE A CA 1
ATOM 544 C C . PHE A 1 69 ? -2.512 -5.959 10.547 1.00 78.94 69 PHE A C 1
ATOM 546 O O . PHE A 1 69 ? -3.305 -5.878 11.481 1.00 78.94 69 PHE A O 1
ATOM 553 N N . GLU A 1 70 ? -1.714 -7.014 10.372 1.00 78.50 70 GLU A N 1
ATOM 554 C CA . GLU A 1 70 ? -1.632 -8.134 11.316 1.00 78.50 70 GLU A CA 1
ATOM 555 C C . GLU A 1 70 ? -1.164 -7.669 12.696 1.00 78.50 70 GLU A C 1
ATOM 557 O O . GLU A 1 70 ? -1.774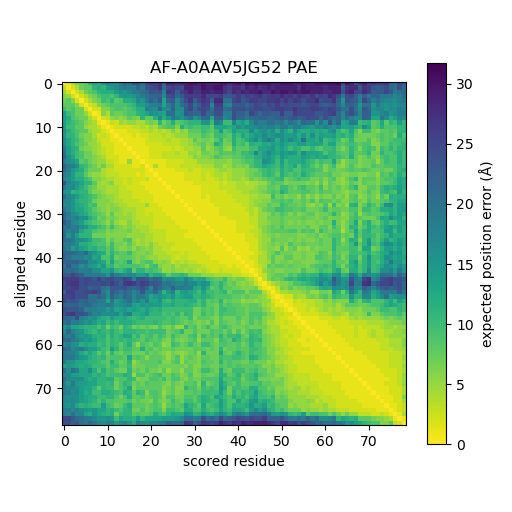 -8.029 13.698 1.00 78.50 70 GLU A O 1
ATOM 562 N N . GLU A 1 71 ? -0.144 -6.812 12.757 1.00 83.44 71 GLU A N 1
ATOM 563 C CA . GLU A 1 71 ? 0.354 -6.239 14.009 1.00 83.44 71 GLU A CA 1
ATOM 564 C C . GLU A 1 71 ? -0.694 -5.336 14.678 1.00 83.44 71 GLU A C 1
ATOM 566 O O . GLU A 1 71 ? -0.880 -5.382 15.895 1.00 83.44 71 GLU A O 1
ATOM 571 N N . LEU A 1 72 ? -1.454 -4.576 13.885 1.00 7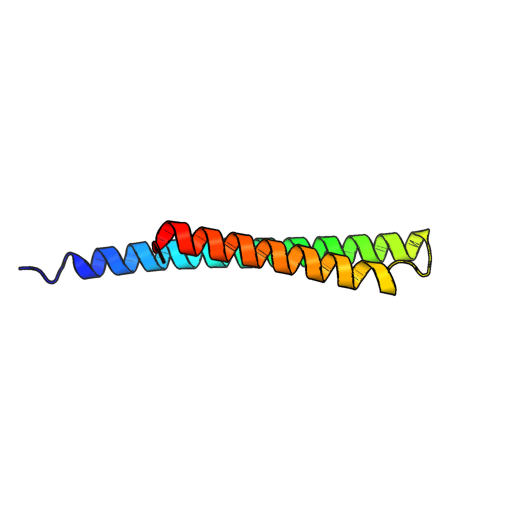6.94 72 LEU A N 1
ATOM 572 C CA . LEU A 1 72 ? -2.584 -3.793 14.375 1.00 76.94 72 LEU A CA 1
ATOM 573 C C . LEU A 1 72 ? -3.676 -4.702 14.967 1.00 76.94 72 LEU A C 1
ATOM 575 O O . LEU A 1 72 ? -4.189 -4.433 16.050 1.00 76.94 72 LEU A O 1
ATOM 579 N N . LEU A 1 73 ? -4.011 -5.798 14.282 1.00 75.62 73 LEU A N 1
ATOM 580 C CA . LEU A 1 73 ? -4.942 -6.811 14.781 1.00 75.62 73 LEU A CA 1
ATOM 581 C C . LEU A 1 73 ? -4.426 -7.419 16.090 1.00 75.62 73 LEU A C 1
ATOM 583 O O . LEU A 1 73 ? -5.147 -7.483 17.078 1.00 75.62 73 LEU A O 1
ATOM 587 N N . PHE A 1 74 ? -3.155 -7.788 16.151 1.00 81.12 74 PHE A N 1
ATOM 588 C CA . PHE A 1 74 ? -2.554 -8.338 17.357 1.00 81.12 74 PHE A CA 1
ATOM 589 C C . PHE A 1 74 ? -2.681 -7.382 18.554 1.00 81.12 74 PHE A C 1
ATOM 591 O O . PHE A 1 74 ? -3.093 -7.797 19.635 1.00 81.12 74 PHE A O 1
ATOM 598 N N . GLN A 1 75 ? -2.431 -6.082 18.356 1.00 74.88 75 GLN A N 1
ATOM 599 C CA . GLN A 1 75 ? -2.571 -5.071 19.412 1.00 74.88 75 GLN A CA 1
ATOM 600 C C . GLN A 1 75 ? -4.007 -4.916 19.930 1.00 74.88 75 GLN A C 1
ATOM 602 O O . GLN A 1 75 ? -4.197 -4.640 21.114 1.00 74.88 75 GLN A O 1
ATOM 607 N N . TYR A 1 76 ? -5.016 -5.081 19.072 1.00 65.06 76 TYR A N 1
ATOM 608 C CA . TYR A 1 76 ? -6.418 -4.916 19.470 1.00 65.06 76 TYR A CA 1
ATOM 609 C C . TYR A 1 76 ? -7.060 -6.191 20.027 1.00 65.06 76 TYR A C 1
ATOM 611 O O . TYR A 1 76 ? -8.011 -6.090 20.800 1.00 65.06 76 TYR A O 1
ATOM 619 N N . PHE A 1 77 ? -6.562 -7.369 19.647 1.00 69.25 77 PHE A N 1
ATOM 620 C CA . PHE A 1 77 ? -7.165 -8.658 19.998 1.00 69.25 77 PHE A CA 1
ATOM 621 C C . PHE A 1 77 ? -6.335 -9.504 20.971 1.00 69.25 77 PHE A C 1
ATOM 623 O O . PHE A 1 77 ? -6.880 -10.443 21.544 1.00 69.25 77 PHE A O 1
ATOM 630 N N . GLY A 1 78 ? -5.052 -9.182 21.176 1.00 53.25 78 GLY A N 1
ATOM 631 C CA . GLY A 1 78 ? -4.163 -9.916 22.083 1.00 53.25 78 GLY A CA 1
ATOM 632 C C . GLY A 1 78 ? -3.978 -11.393 21.718 1.00 53.25 78 GLY A C 1
ATOM 633 O O . GLY A 1 78 ? -3.929 -12.221 22.627 1.00 53.25 78 GLY A O 1
ATOM 634 N N . LEU A 1 79 ? -3.967 -11.711 20.415 1.00 52.69 79 LEU A N 1
ATOM 635 C CA . LEU A 1 79 ? -3.784 -13.076 19.894 1.00 52.69 79 LEU A CA 1
ATOM 636 C C . LEU A 1 79 ? -2.375 -13.635 20.135 1.00 52.69 79 LEU A C 1
ATOM 638 O O . LEU A 1 79 ? -1.521 -12.890 20.642 1.00 52.69 79 LEU A O 1
#

Mean predicted aligned error: 9.7 Å